Protein AF-W3X8V0-F1 (afdb_monomer)

pLDDT: mean 71.29, std 12.39, range [31.77, 88.12]

Foldseek 3Di:
DDDLQDPVPQPLDQPPDQFLVVLLVNQLSCCCRHVVDDSVVSNVQSVLDDSGTSVCLQVPDLVNQCVSRNVVVSVVSNVVSVVSVVVVVVVVVCVCCVVVVVVVVVVVVVLVVCCVVVVDDPPVSVVVVVVVVVVVVVVVVVVVVVVD

Sequence (148 aa):
MTLPIFNLNAPRRLPQQPNPNAVRDYIRQTLITRLDTTSTFADEVAAKWPVRRSYELYAASSENLGKVFGQELGPVLHRIVQDDIREDWWNSYDALLRSGFLAISVTLSIYFFVCACRGSTLREARCAFIGAIAWADSLAERQEKQRS

Structure (mmCIF, N/CA/C/O backbone):
data_AF-W3X8V0-F1
#
_entry.id   AF-W3X8V0-F1
#
loop_
_atom_site.group_PDB
_atom_site.id
_atom_site.type_symbol
_atom_site.label_atom_id
_atom_site.label_alt_id
_atom_site.label_comp_id
_atom_site.label_asym_id
_atom_site.label_entity_id
_atom_site.label_seq_id
_atom_site.pdbx_PDB_ins_code
_atom_site.Cartn_x
_atom_site.Cartn_y
_atom_site.Cartn_z
_atom_site.occupancy
_atom_site.B_iso_or_equiv
_atom_site.auth_seq_id
_atom_site.auth_comp_id
_atom_site.auth_asym_id
_atom_site.auth_atom_id
_atom_site.pdbx_PDB_model_num
ATOM 1 N N . MET A 1 1 ? -4.754 28.715 3.677 1.00 31.77 1 MET A N 1
ATOM 2 C CA . MET A 1 1 ? -5.558 27.504 3.947 1.00 31.77 1 MET A CA 1
ATOM 3 C C . MET A 1 1 ? -4.791 26.304 3.420 1.00 31.77 1 MET A C 1
ATOM 5 O O . MET A 1 1 ? -4.839 26.021 2.233 1.00 31.77 1 MET A O 1
ATOM 9 N N . THR A 1 2 ? -3.990 25.676 4.274 1.00 32.81 2 THR A N 1
ATOM 10 C CA . THR A 1 2 ? -3.195 24.483 3.959 1.00 32.81 2 THR A CA 1
ATOM 11 C C . THR A 1 2 ? -3.997 23.256 4.377 1.00 32.81 2 THR A C 1
ATOM 13 O O . THR A 1 2 ? -4.251 23.065 5.562 1.00 32.81 2 THR A O 1
ATOM 16 N N . LEU A 1 3 ? -4.455 22.470 3.405 1.00 36.50 3 LEU A N 1
ATOM 17 C CA . LEU A 1 3 ? -5.182 21.221 3.637 1.00 36.50 3 LEU A CA 1
ATOM 18 C C . LEU A 1 3 ? -4.239 20.193 4.301 1.00 36.50 3 LEU A C 1
ATOM 20 O O . LEU A 1 3 ? -3.216 19.864 3.698 1.00 36.50 3 LEU A O 1
ATOM 24 N N 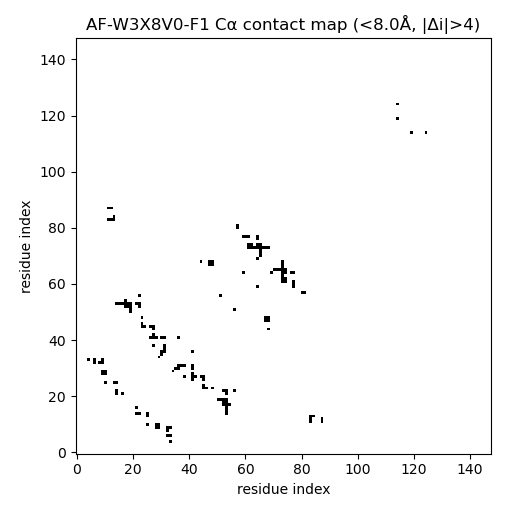. PRO A 1 4 ? -4.546 19.655 5.496 1.00 40.72 4 PRO A N 1
ATOM 25 C CA . PRO A 1 4 ? -3.681 18.709 6.202 1.00 40.72 4 PRO A CA 1
ATOM 26 C C . PRO A 1 4 ? -3.959 17.259 5.763 1.00 40.72 4 PRO A C 1
ATOM 28 O O . PRO A 1 4 ? -4.160 16.386 6.594 1.00 40.72 4 PRO A O 1
ATOM 31 N N . ILE A 1 5 ? -4.054 16.986 4.457 1.00 49.28 5 ILE A N 1
ATOM 32 C CA . ILE A 1 5 ? -4.554 15.678 3.975 1.00 49.28 5 ILE A CA 1
ATOM 33 C C . ILE A 1 5 ? -3.413 14.682 3.690 1.00 49.28 5 ILE A C 1
ATOM 35 O O . ILE A 1 5 ? -3.619 13.469 3.701 1.00 49.28 5 ILE A O 1
ATOM 39 N N . PHE A 1 6 ? -2.175 15.153 3.531 1.00 45.22 6 PHE A N 1
ATOM 40 C CA . PHE A 1 6 ? -1.036 14.297 3.190 1.00 45.22 6 PHE A CA 1
ATOM 41 C C . PHE A 1 6 ? 0.048 14.366 4.262 1.00 45.22 6 PHE A C 1
ATOM 43 O O . PHE A 1 6 ? 1.038 15.086 4.138 1.00 45.22 6 PHE A O 1
ATOM 50 N N . ASN A 1 7 ? -0.134 13.593 5.332 1.00 41.66 7 ASN A N 1
ATOM 51 C CA . ASN A 1 7 ? 0.962 13.286 6.240 1.00 41.66 7 ASN A CA 1
ATOM 52 C C . ASN A 1 7 ? 1.952 12.352 5.518 1.00 41.66 7 ASN A C 1
ATOM 54 O O . ASN A 1 7 ? 1.704 11.160 5.351 1.00 41.66 7 ASN A O 1
ATOM 58 N N . LEU A 1 8 ? 3.077 12.911 5.067 1.00 44.28 8 LEU A N 1
ATOM 59 C CA . LEU A 1 8 ? 4.134 12.218 4.320 1.00 44.28 8 LEU A CA 1
ATOM 60 C C . LEU A 1 8 ? 4.829 11.098 5.132 1.00 44.28 8 LEU A C 1
ATOM 62 O O . LEU A 1 8 ? 5.591 10.338 4.534 1.00 44.28 8 LEU A O 1
ATOM 66 N N . ASN A 1 9 ? 4.569 10.977 6.440 1.00 39.38 9 ASN A N 1
ATOM 67 C CA . ASN A 1 9 ? 5.116 9.940 7.328 1.00 39.38 9 ASN A CA 1
ATOM 68 C C . ASN A 1 9 ? 4.209 8.710 7.519 1.00 39.38 9 ASN A C 1
ATOM 70 O O . ASN A 1 9 ? 4.598 7.786 8.230 1.00 39.38 9 ASN A O 1
ATOM 74 N N . ALA A 1 10 ? 3.018 8.668 6.912 1.00 48.22 10 ALA A N 1
ATOM 75 C CA . ALA A 1 10 ? 2.215 7.446 6.908 1.00 48.22 10 ALA A CA 1
ATOM 76 C C . ALA A 1 10 ? 2.954 6.330 6.136 1.00 48.22 10 ALA A C 1
ATOM 78 O O . ALA A 1 10 ? 3.640 6.639 5.153 1.00 48.22 10 ALA A O 1
ATOM 79 N N . PRO A 1 11 ? 2.847 5.048 6.537 1.00 52.09 11 PRO A N 1
ATOM 80 C CA . PRO A 1 11 ? 3.387 3.928 5.770 1.00 52.09 11 PRO A CA 1
ATOM 81 C C . PRO A 1 11 ? 2.694 3.869 4.405 1.00 52.09 11 PRO A C 1
ATOM 83 O O . PRO A 1 11 ? 1.665 3.232 4.236 1.00 52.09 11 PRO A O 1
ATOM 86 N N . ARG A 1 12 ? 3.276 4.546 3.411 1.00 56.94 12 ARG A N 1
ATOM 87 C CA . ARG A 1 12 ? 2.737 4.664 2.042 1.00 56.94 12 ARG A C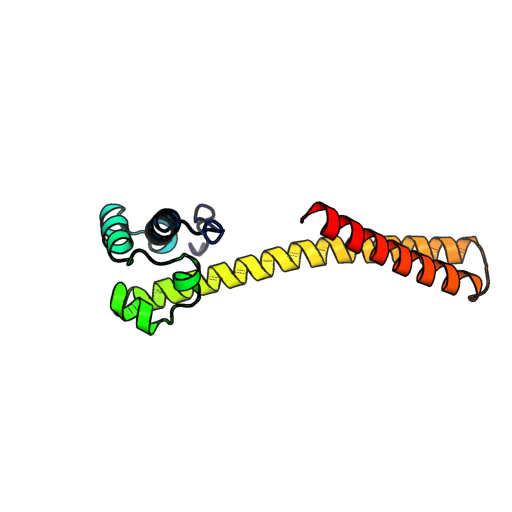A 1
ATOM 88 C C . ARG A 1 12 ? 2.777 3.368 1.245 1.00 56.94 12 ARG A C 1
ATOM 90 O O . ARG A 1 12 ? 2.466 3.378 0.068 1.00 56.94 12 ARG A O 1
ATOM 97 N N . ARG A 1 13 ? 3.251 2.283 1.847 1.00 58.19 13 ARG A N 1
ATOM 98 C CA . ARG A 1 13 ? 3.352 0.986 1.198 1.00 58.19 13 ARG A CA 1
ATOM 99 C C . ARG A 1 13 ? 2.580 -0.012 2.016 1.00 58.19 13 ARG A C 1
ATOM 101 O O . ARG A 1 13 ? 2.875 -0.224 3.193 1.00 58.19 13 ARG A O 1
ATOM 108 N N . LEU A 1 14 ? 1.640 -0.650 1.340 1.00 63.53 14 LEU A N 1
ATOM 109 C CA . LEU A 1 14 ? 0.936 -1.811 1.849 1.00 63.53 14 LEU A CA 1
ATOM 110 C C . LEU A 1 14 ? 1.972 -2.831 2.355 1.00 63.53 14 LEU A C 1
ATOM 112 O O . LEU A 1 14 ? 2.982 -3.058 1.672 1.00 63.53 14 LEU A O 1
ATOM 116 N N . PRO A 1 15 ? 1.779 -3.446 3.538 1.00 59.12 15 PRO A N 1
ATOM 117 C CA . PRO A 1 15 ? 2.697 -4.460 4.029 1.00 59.12 15 PRO A CA 1
ATOM 118 C C . PRO A 1 15 ? 2.798 -5.602 3.010 1.00 59.12 15 PRO A C 1
ATOM 120 O O . PRO A 1 15 ? 1.869 -6.390 2.822 1.00 59.12 15 PRO A O 1
ATOM 123 N N . GLN A 1 16 ? 3.949 -5.668 2.335 1.00 58.41 16 GLN A N 1
ATOM 124 C CA . GLN A 1 16 ? 4.251 -6.697 1.334 1.00 58.41 16 GLN A CA 1
ATOM 125 C C . GLN A 1 16 ? 4.583 -8.045 1.974 1.00 58.41 16 GLN A C 1
ATOM 127 O O . GLN A 1 16 ? 4.518 -9.089 1.330 1.00 58.41 16 GLN A O 1
ATOM 132 N N . GLN A 1 17 ? 4.923 -8.032 3.262 1.00 60.75 17 GLN A N 1
ATOM 133 C CA . GLN A 1 17 ? 5.170 -9.246 4.016 1.00 60.75 17 GLN A CA 1
ATOM 134 C C . GLN A 1 17 ? 3.838 -9.848 4.488 1.00 60.75 17 GLN A C 1
ATOM 136 O O . GLN A 1 17 ? 3.009 -9.130 5.052 1.00 60.75 17 GLN A O 1
ATOM 141 N N . PRO A 1 18 ? 3.633 -11.169 4.342 1.00 59.62 18 PRO A N 1
ATOM 142 C CA . PRO A 1 18 ? 2.423 -11.866 4.787 1.00 59.62 18 PRO A CA 1
ATOM 143 C C . PRO A 1 18 ? 2.349 -12.025 6.320 1.00 59.62 18 PRO A C 1
ATOM 145 O O . PRO A 1 18 ? 1.744 -12.972 6.819 1.00 59.62 18 PRO A O 1
ATOM 148 N N . ASN A 1 19 ? 2.979 -11.125 7.079 1.00 67.69 19 ASN A N 1
ATOM 149 C CA . ASN A 1 19 ? 3.062 -11.198 8.529 1.00 67.69 19 ASN A CA 1
ATOM 150 C C . ASN A 1 19 ? 1.839 -10.511 9.170 1.00 67.69 19 ASN A C 1
ATOM 152 O O . ASN A 1 19 ? 1.633 -9.317 8.945 1.00 67.69 19 ASN A O 1
ATOM 156 N N . PRO A 1 20 ? 1.054 -11.211 10.007 1.00 71.12 20 PRO A N 1
ATOM 157 C CA . PRO A 1 20 ? -0.076 -10.619 10.721 1.00 71.12 20 PRO A CA 1
ATOM 158 C C . PRO A 1 20 ? 0.301 -9.421 11.601 1.00 71.12 20 PRO A C 1
ATOM 160 O O . PRO A 1 20 ? -0.499 -8.500 11.758 1.00 71.12 20 PRO A O 1
ATOM 163 N N . ASN A 1 21 ? 1.521 -9.399 12.147 1.00 76.62 21 ASN A N 1
ATOM 164 C CA . ASN A 1 21 ? 1.997 -8.276 12.957 1.00 76.62 21 ASN A CA 1
ATOM 165 C C . ASN A 1 21 ? 2.205 -7.019 12.105 1.00 76.62 21 ASN A C 1
ATOM 167 O O . ASN A 1 21 ? 1.821 -5.934 12.525 1.00 76.62 21 ASN A O 1
ATOM 171 N N . ALA A 1 22 ? 2.677 -7.176 10.865 1.00 73.94 22 ALA A N 1
ATOM 172 C CA . ALA A 1 22 ? 2.856 -6.052 9.947 1.00 73.94 22 ALA A CA 1
ATOM 173 C C . ALA A 1 22 ? 1.520 -5.378 9.588 1.00 73.94 22 ALA A C 1
ATOM 175 O O . ALA A 1 22 ? 1.473 -4.172 9.365 1.00 73.94 22 ALA A O 1
ATOM 176 N N . VAL A 1 23 ? 0.421 -6.139 9.568 1.00 77.56 23 VAL A N 1
ATOM 177 C CA . VAL A 1 23 ? -0.927 -5.598 9.334 1.00 77.56 23 VAL A CA 1
ATOM 178 C C . VAL A 1 23 ? -1.394 -4.755 10.518 1.00 77.56 23 VAL A C 1
ATOM 180 O O . VAL A 1 23 ? -1.965 -3.685 10.329 1.00 77.56 23 VAL A O 1
ATOM 183 N N . ARG A 1 24 ? -1.125 -5.213 11.745 1.00 80.94 24 ARG A N 1
ATOM 184 C CA . ARG A 1 24 ? -1.460 -4.476 12.971 1.00 80.94 24 ARG A CA 1
ATOM 185 C C . ARG A 1 24 ? -0.652 -3.194 13.091 1.00 80.94 24 ARG A C 1
ATOM 187 O O . ARG A 1 24 ? -1.226 -2.151 13.388 1.00 80.94 24 ARG A O 1
ATOM 194 N N . ASP A 1 25 ? 0.639 -3.265 12.785 1.00 81.81 25 ASP A N 1
ATOM 195 C CA . ASP A 1 25 ? 1.519 -2.099 12.759 1.00 81.81 25 ASP A CA 1
ATOM 196 C C . ASP A 1 25 ? 1.066 -1.087 11.702 1.00 81.81 25 ASP A C 1
ATOM 198 O O . ASP A 1 25 ? 1.007 0.107 11.989 1.00 81.81 25 ASP A O 1
ATOM 202 N N . TYR A 1 26 ? 0.664 -1.558 10.516 1.00 79.44 26 TYR A N 1
ATOM 203 C CA . TYR A 1 26 ? 0.084 -0.706 9.478 1.00 79.44 26 TYR A CA 1
ATOM 204 C C . TYR A 1 26 ? -1.210 -0.034 9.957 1.00 79.44 26 TYR A C 1
ATOM 206 O O . TYR A 1 26 ? -1.317 1.184 9.880 1.00 79.44 26 TYR A O 1
ATOM 214 N N . ILE A 1 27 ? -2.165 -0.782 10.524 1.00 82.06 27 ILE A N 1
ATOM 215 C CA . ILE A 1 27 ? -3.423 -0.215 11.045 1.00 82.06 27 ILE A CA 1
ATOM 216 C C . ILE A 1 27 ? -3.138 0.834 12.127 1.00 82.06 27 ILE A C 1
ATOM 218 O O . ILE A 1 27 ? -3.688 1.935 12.074 1.00 82.06 27 ILE A O 1
ATOM 222 N N . ARG A 1 28 ? -2.243 0.525 13.074 1.00 82.44 28 ARG A N 1
ATOM 223 C CA . ARG A 1 28 ? -1.828 1.441 14.142 1.00 82.44 28 ARG A CA 1
ATOM 224 C C . ARG 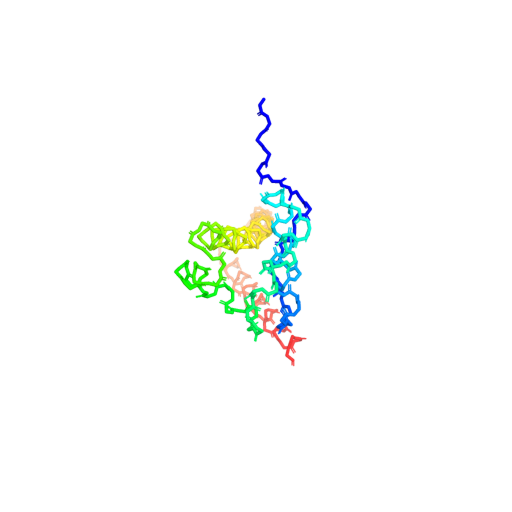A 1 28 ? -1.240 2.726 13.565 1.00 82.44 28 ARG A C 1
ATOM 226 O O . ARG A 1 28 ? -1.654 3.820 13.941 1.00 82.44 28 ARG A O 1
ATOM 233 N N . GLN A 1 29 ? -0.283 2.601 12.651 1.00 80.50 29 GLN A N 1
ATOM 234 C CA . GLN A 1 29 ? 0.357 3.750 12.021 1.00 80.50 29 GLN A CA 1
ATOM 235 C C . GLN A 1 29 ? -0.641 4.568 11.204 1.00 80.50 29 GLN A C 1
ATOM 237 O O . GLN A 1 29 ? -0.620 5.791 11.292 1.00 80.50 29 GLN A O 1
ATOM 242 N N . THR A 1 30 ? -1.555 3.935 10.474 1.00 79.06 30 THR A N 1
ATOM 243 C CA . THR A 1 30 ? -2.600 4.624 9.709 1.00 79.06 30 THR A CA 1
ATOM 244 C C . THR A 1 30 ? -3.556 5.396 10.621 1.00 79.06 30 THR A C 1
ATOM 246 O O . THR A 1 30 ? -3.852 6.558 10.355 1.00 79.06 30 THR A O 1
ATOM 249 N N . LEU A 1 31 ? -3.977 4.813 11.745 1.00 79.38 31 LEU A N 1
ATOM 250 C CA . LEU A 1 31 ? -4.831 5.482 12.735 1.00 79.38 31 LEU A CA 1
ATOM 251 C C . LEU A 1 31 ? -4.144 6.681 13.398 1.00 79.38 31 LEU A C 1
ATOM 253 O O . LEU A 1 31 ? -4.772 7.723 13.590 1.00 79.38 31 LEU A O 1
ATOM 257 N N . ILE A 1 32 ? -2.860 6.556 13.728 1.00 80.38 32 ILE A N 1
ATOM 258 C CA . ILE A 1 32 ? -2.087 7.651 14.329 1.00 80.38 32 ILE A CA 1
ATOM 259 C C . ILE A 1 32 ? -1.831 8.753 13.295 1.00 80.38 32 ILE A C 1
ATOM 261 O O . ILE A 1 32 ? -1.985 9.930 13.588 1.00 80.38 32 ILE A O 1
ATOM 265 N N . THR A 1 33 ? -1.452 8.394 12.068 1.00 76.81 33 THR A N 1
ATOM 266 C CA . THR A 1 33 ? -0.980 9.374 11.075 1.00 76.81 33 THR A CA 1
ATOM 267 C C . THR A 1 33 ? -2.089 10.043 10.271 1.00 76.81 33 THR A C 1
ATOM 269 O O . THR A 1 33 ? -1.918 11.201 9.887 1.00 76.81 33 THR A O 1
ATOM 272 N N . ARG A 1 34 ? -3.193 9.336 9.986 1.00 72.81 34 ARG A N 1
ATOM 273 C CA . ARG A 1 34 ? -4.305 9.830 9.150 1.00 72.81 34 ARG A CA 1
ATOM 274 C C . ARG A 1 34 ? -5.526 10.252 9.964 1.00 72.81 34 ARG A C 1
ATOM 276 O O . ARG A 1 34 ? -6.225 11.160 9.531 1.00 72.81 34 ARG A O 1
ATOM 283 N N . LEU A 1 35 ? -5.790 9.607 11.105 1.00 74.62 35 LEU A N 1
ATOM 284 C CA . LEU A 1 35 ? -6.926 9.947 11.974 1.00 74.62 35 LEU A CA 1
ATOM 285 C C . LEU A 1 35 ? -6.527 10.755 13.225 1.00 74.62 35 LEU A C 1
ATOM 287 O O . LEU A 1 35 ? -7.410 11.102 14.002 1.00 74.62 35 LEU A O 1
ATOM 291 N N . ASP A 1 36 ? -5.234 11.051 13.420 1.00 74.00 36 ASP A N 1
ATOM 292 C CA . ASP A 1 36 ? -4.689 11.799 14.573 1.00 74.00 36 ASP A CA 1
ATOM 293 C C . ASP A 1 36 ? -5.168 11.248 15.933 1.00 74.00 36 ASP A C 1
ATOM 295 O O . ASP A 1 36 ? -5.475 11.968 16.884 1.00 74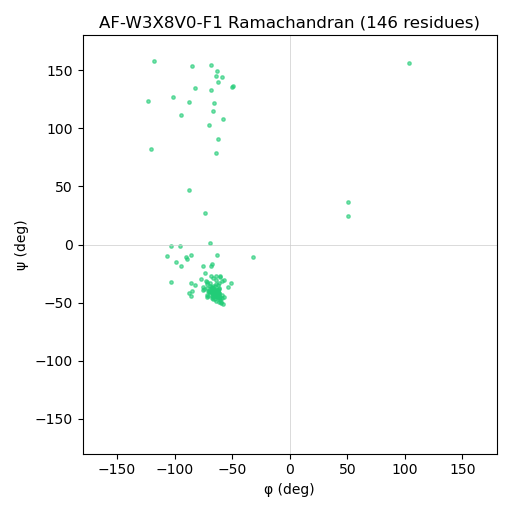.00 36 ASP A O 1
ATOM 299 N N . THR A 1 37 ? -5.301 9.921 16.005 1.00 75.06 37 THR A N 1
ATOM 300 C CA . THR A 1 37 ? -5.778 9.225 17.206 1.00 75.06 37 THR A CA 1
ATOM 301 C C . THR A 1 37 ? -4.656 8.959 18.207 1.00 75.06 37 THR A C 1
ATOM 303 O O . THR A 1 37 ? -3.483 8.812 17.857 1.00 75.06 37 THR A O 1
ATOM 306 N N . THR A 1 38 ? -5.019 8.843 19.487 1.00 81.38 38 THR A N 1
ATOM 307 C CA . THR A 1 38 ? -4.087 8.465 20.555 1.00 81.38 38 THR A CA 1
ATOM 308 C C . THR A 1 38 ? -3.524 7.061 20.318 1.00 81.38 38 THR A C 1
ATOM 310 O O . THR A 1 38 ? -4.256 6.145 19.941 1.00 81.38 38 THR A O 1
ATOM 313 N N . SER A 1 39 ? -2.229 6.859 20.590 1.00 76.00 39 SER A N 1
ATOM 314 C CA . SER A 1 39 ? -1.563 5.576 20.315 1.00 76.00 39 SER A CA 1
ATOM 315 C C . SER A 1 39 ? -2.176 4.389 21.072 1.00 76.00 39 SER A C 1
ATOM 317 O O . SER A 1 39 ? -2.145 3.276 20.557 1.00 76.00 39 SER A O 1
ATOM 319 N N . THR A 1 40 ? -2.780 4.632 22.240 1.00 79.12 40 THR A N 1
ATOM 320 C CA . THR A 1 40 ? -3.505 3.631 23.037 1.00 79.12 40 THR A CA 1
ATOM 321 C C . THR A 1 40 ? -4.770 3.146 22.333 1.00 79.12 40 THR A C 1
ATOM 323 O O . THR A 1 40 ? -4.992 1.945 22.226 1.00 79.12 40 THR A O 1
ATOM 326 N N . PHE A 1 41 ? -5.557 4.064 21.770 1.00 80.00 41 PHE A N 1
ATOM 327 C CA . PHE A 1 41 ? -6.730 3.723 20.967 1.00 80.00 41 PHE A CA 1
ATOM 328 C C . PHE A 1 41 ? -6.330 2.980 19.687 1.00 80.00 41 PHE A C 1
ATOM 330 O O . PHE A 1 41 ? -6.950 1.984 19.322 1.00 80.00 41 PHE A O 1
ATOM 337 N N . ALA A 1 42 ? -5.256 3.421 19.028 1.00 80.00 42 ALA A N 1
ATOM 338 C CA . ALA A 1 42 ? -4.740 2.756 17.837 1.00 80.00 42 ALA A CA 1
ATOM 339 C C . ALA A 1 42 ? -4.289 1.308 18.119 1.00 80.00 42 ALA A C 1
ATOM 341 O O . ALA A 1 42 ? -4.549 0.428 17.299 1.00 80.00 42 ALA A O 1
ATOM 342 N N . ASP A 1 43 ? -3.677 1.046 19.279 1.00 82.19 43 ASP A N 1
ATOM 343 C CA . ASP A 1 43 ? -3.286 -0.303 19.710 1.00 82.19 43 ASP A CA 1
ATOM 344 C C . ASP A 1 43 ? -4.497 -1.194 20.010 1.00 82.19 43 ASP A C 1
ATOM 346 O O . ASP A 1 43 ? -4.549 -2.340 19.559 1.00 82.19 43 ASP A O 1
ATOM 350 N N . GLU A 1 44 ? -5.507 -0.672 20.711 1.00 84.06 44 GLU A N 1
ATOM 351 C CA . GLU A 1 44 ? -6.749 -1.404 20.984 1.00 84.06 44 GLU A CA 1
ATOM 352 C C . GLU A 1 44 ? -7.495 -1.767 19.698 1.00 84.06 44 GLU A C 1
ATOM 354 O O . GLU A 1 44 ? -8.005 -2.879 19.548 1.00 84.06 44 GLU A O 1
ATOM 359 N N . VAL A 1 45 ? -7.548 -0.837 18.746 1.00 81.00 45 VAL A N 1
ATOM 360 C CA . VAL A 1 45 ? -8.165 -1.062 17.440 1.00 81.00 45 VAL A CA 1
ATOM 361 C C . VAL A 1 45 ? -7.353 -2.071 16.632 1.00 81.00 45 VAL A C 1
ATOM 363 O O . VAL A 1 45 ? -7.930 -3.020 16.108 1.00 81.00 45 VAL A O 1
ATOM 366 N N . ALA A 1 46 ? -6.026 -1.943 16.569 1.00 82.00 46 ALA A N 1
ATOM 367 C CA . ALA A 1 46 ? -5.174 -2.903 15.869 1.00 82.00 46 ALA A CA 1
ATOM 368 C C . ALA A 1 46 ? -5.268 -4.318 16.473 1.00 82.00 46 ALA A C 1
ATOM 370 O O . ALA A 1 46 ? -5.232 -5.309 15.741 1.00 82.00 46 ALA A O 1
ATOM 371 N N . ALA A 1 47 ? -5.463 -4.435 17.790 1.00 82.50 47 ALA A N 1
ATOM 372 C CA . ALA A 1 47 ? -5.665 -5.713 18.470 1.00 82.50 47 ALA A CA 1
ATOM 373 C C . ALA A 1 47 ? -6.987 -6.403 18.088 1.00 82.50 47 ALA A C 1
ATOM 375 O O . ALA A 1 47 ? -7.043 -7.635 18.073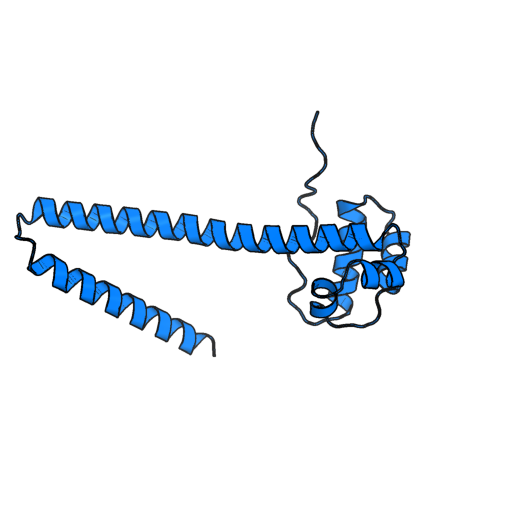 1.00 82.50 47 ALA A O 1
ATOM 376 N N . LYS A 1 48 ? -8.028 -5.637 17.720 1.00 82.75 48 LYS A N 1
ATOM 377 C CA . LYS A 1 48 ? -9.305 -6.179 17.214 1.00 82.75 48 LYS A CA 1
ATOM 378 C C . LYS A 1 48 ? -9.162 -6.851 15.853 1.00 82.75 48 LYS A C 1
ATOM 380 O O . LYS A 1 48 ? -10.044 -7.621 15.476 1.00 82.75 48 LYS A O 1
ATOM 385 N N . TRP A 1 49 ? -8.070 -6.602 15.125 1.00 79.44 49 TRP A N 1
ATOM 386 C CA . TRP A 1 49 ? -7.817 -7.302 13.875 1.00 79.44 49 TRP A CA 1
ATOM 387 C C . TRP A 1 49 ? -7.554 -8.795 14.151 1.00 79.44 49 TRP A C 1
ATOM 389 O O . TRP A 1 49 ? -6.537 -9.141 14.783 1.00 79.44 49 TRP A O 1
ATOM 399 N N . PRO A 1 50 ? -8.440 -9.699 13.684 1.00 75.31 50 PRO A N 1
ATOM 400 C CA . PRO A 1 50 ? -8.185 -11.132 13.761 1.00 75.31 50 PRO A CA 1
ATOM 401 C C . PRO A 1 50 ? -6.892 -11.445 13.003 1.00 75.31 50 PRO A C 1
ATOM 403 O O . PRO A 1 50 ? -6.608 -10.811 11.992 1.00 75.31 50 PRO A O 1
ATOM 406 N N . VAL A 1 51 ? -6.099 -12.408 13.487 1.00 66.19 51 VAL A N 1
ATOM 407 C CA . VAL A 1 51 ? -4.811 -12.816 12.889 1.00 66.19 51 VAL A CA 1
ATOM 408 C C . VAL A 1 51 ? -5.054 -13.412 11.493 1.00 66.19 51 VAL A C 1
ATOM 410 O O . VAL A 1 51 ? -5.122 -14.623 11.309 1.00 66.19 51 VAL A O 1
ATOM 413 N N . ARG A 1 52 ? -5.253 -12.537 10.510 1.00 67.00 52 ARG A N 1
ATOM 414 C CA . ARG A 1 52 ? -5.566 -12.832 9.113 1.00 67.00 52 ARG A CA 1
ATOM 415 C C . ARG A 1 52 ? -4.455 -12.298 8.220 1.00 67.00 52 ARG A C 1
ATOM 417 O O . ARG A 1 52 ? -3.683 -11.422 8.619 1.00 67.00 52 ARG A O 1
ATOM 424 N N . ARG A 1 53 ? -4.342 -12.865 7.019 1.00 68.56 53 ARG A N 1
ATOM 425 C CA . ARG A 1 53 ? -3.305 -12.480 6.052 1.00 68.56 53 ARG A CA 1
ATOM 426 C C . ARG A 1 53 ? -3.489 -11.019 5.636 1.00 68.56 53 ARG A C 1
ATOM 428 O O . ARG A 1 53 ? -4.617 -10.547 5.540 1.00 68.56 53 ARG A O 1
ATOM 435 N N . SER A 1 54 ? -2.392 -10.333 5.316 1.00 70.06 54 SER A N 1
ATOM 436 C CA . SER A 1 54 ? -2.415 -8.945 4.826 1.00 70.06 54 SER A CA 1
ATOM 437 C C . SER A 1 54 ? -3.333 -8.758 3.617 1.00 70.06 54 SER A C 1
ATOM 439 O O . SER A 1 54 ? -4.068 -7.778 3.560 1.00 70.06 54 SER A O 1
ATOM 441 N N . TYR A 1 55 ? -3.393 -9.747 2.717 1.00 70.62 55 TYR A N 1
ATOM 442 C CA . TYR A 1 55 ? -4.295 -9.720 1.561 1.00 70.62 55 TYR A CA 1
ATOM 443 C C . TYR A 1 55 ? -5.782 -9.609 1.943 1.00 70.62 55 TYR A C 1
ATOM 445 O O . TYR A 1 55 ? -6.563 -9.010 1.208 1.00 70.62 55 TYR A O 1
ATOM 453 N N . GLU A 1 56 ? -6.180 -10.158 3.093 1.00 75.94 56 GLU A N 1
ATOM 454 C CA . GLU A 1 56 ? -7.574 -10.131 3.538 1.00 75.94 56 GLU A CA 1
ATOM 455 C C . GLU A 1 56 ? -7.989 -8.746 4.019 1.00 75.94 56 GLU A C 1
ATOM 457 O O . GLU A 1 56 ? -9.169 -8.431 3.949 1.00 75.94 56 GLU A O 1
ATOM 462 N N . LEU A 1 57 ? -7.045 -7.905 4.458 1.00 76.94 57 LEU A N 1
ATOM 463 C CA . LEU A 1 57 ? -7.336 -6.504 4.760 1.00 76.94 57 LEU A CA 1
ATOM 464 C C . LEU A 1 57 ? -7.696 -5.738 3.479 1.00 76.94 57 LEU A C 1
ATOM 466 O O . LEU A 1 57 ? -8.629 -4.943 3.486 1.00 76.94 57 LEU A O 1
ATOM 470 N N . T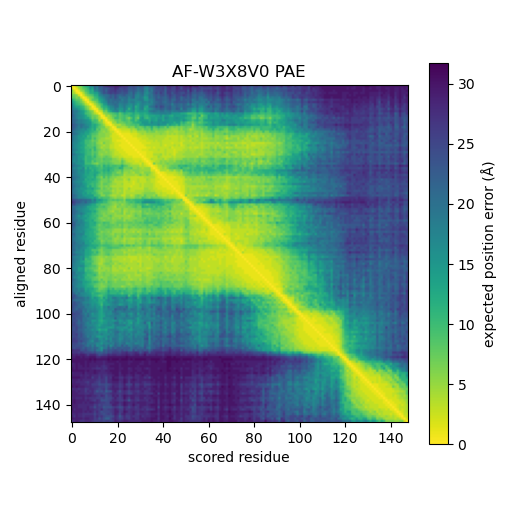YR A 1 58 ? -6.998 -6.019 2.376 1.00 75.00 58 TYR A N 1
ATOM 471 C CA . TYR A 1 58 ? -7.220 -5.357 1.084 1.00 75.00 58 TYR A CA 1
ATOM 472 C C . TYR A 1 58 ? -8.481 -5.859 0.377 1.00 75.00 58 TYR A C 1
ATOM 474 O O . TYR A 1 58 ? -9.174 -5.092 -0.285 1.00 75.00 58 TYR A O 1
ATOM 482 N N . ALA A 1 59 ? -8.769 -7.156 0.508 1.00 77.50 59 ALA A N 1
ATOM 483 C CA . ALA A 1 59 ? -9.939 -7.790 -0.090 1.00 77.50 59 ALA A CA 1
ATOM 484 C C . ALA A 1 59 ? -11.204 -7.672 0.782 1.00 77.50 59 ALA A C 1
ATOM 486 O O . ALA A 1 59 ? -12.292 -8.045 0.339 1.00 77.50 59 ALA A O 1
ATOM 487 N N . ALA A 1 60 ? -11.085 -7.195 2.027 1.00 79.19 60 ALA A N 1
ATOM 488 C CA . ALA A 1 60 ? -12.225 -7.049 2.918 1.00 79.19 60 ALA A CA 1
ATOM 489 C C . ALA A 1 60 ? -13.167 -5.944 2.434 1.00 79.19 60 ALA A C 1
ATOM 491 O O . ALA A 1 60 ? -12.758 -4.820 2.159 1.00 79.19 60 ALA A O 1
ATOM 492 N N . SER A 1 61 ? -14.464 -6.254 2.408 1.00 79.62 61 SER A N 1
ATOM 493 C CA . SER A 1 61 ? -15.496 -5.255 2.162 1.00 79.62 61 SER A CA 1
ATOM 494 C C . SER A 1 61 ? -15.596 -4.266 3.326 1.00 79.62 61 SER A C 1
ATOM 496 O O . SER A 1 61 ? -15.333 -4.605 4.485 1.00 79.62 61 SER A O 1
ATOM 498 N N . SER A 1 62 ? -16.074 -3.055 3.032 1.00 80.94 62 SER A N 1
ATOM 499 C CA . SER A 1 62 ? -16.406 -2.051 4.051 1.00 80.94 62 SER A CA 1
ATOM 500 C C . SER A 1 62 ? -17.324 -2.600 5.151 1.00 80.94 62 SER A C 1
ATOM 502 O O . SER A 1 62 ? -17.206 -2.192 6.302 1.0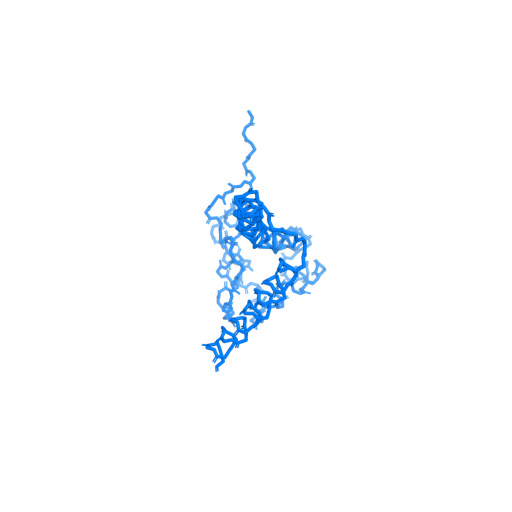0 80.94 62 SER A O 1
ATOM 504 N N . GLU A 1 63 ? -18.228 -3.526 4.823 1.00 81.12 63 GLU A N 1
ATOM 505 C CA . GLU A 1 63 ? -19.136 -4.144 5.795 1.00 81.12 63 GLU A CA 1
ATOM 506 C C . GLU A 1 63 ? -18.393 -5.087 6.753 1.00 81.12 63 GLU A C 1
ATOM 508 O O . GLU A 1 63 ? -18.633 -5.074 7.960 1.00 81.12 63 GLU A O 1
ATOM 513 N N . ASN A 1 64 ? -17.445 -5.875 6.237 1.00 82.25 64 ASN A N 1
ATOM 514 C CA . ASN A 1 64 ? -16.618 -6.756 7.060 1.00 82.25 64 ASN A CA 1
ATOM 515 C C . ASN A 1 64 ? -15.709 -5.951 7.992 1.00 82.25 64 ASN A C 1
ATOM 517 O O . ASN A 1 64 ? -15.592 -6.281 9.171 1.00 82.25 64 ASN A O 1
ATOM 521 N N . LEU A 1 65 ? -15.125 -4.861 7.494 1.00 81.25 65 LEU A N 1
ATOM 522 C CA . LEU A 1 65 ? -14.347 -3.941 8.323 1.00 81.25 65 LEU A CA 1
ATOM 523 C C . LEU A 1 65 ? -15.232 -3.217 9.346 1.00 81.25 65 LEU A C 1
ATOM 525 O O . LEU A 1 65 ? -14.814 -3.040 10.487 1.00 81.25 65 LEU A O 1
ATOM 529 N N . GLY A 1 66 ? -16.477 -2.890 8.989 1.00 82.44 66 GLY A N 1
ATOM 530 C CA . GLY A 1 66 ? -17.477 -2.347 9.912 1.00 82.44 66 GLY A CA 1
ATOM 531 C C . GLY A 1 66 ? -17.828 -3.298 11.059 1.00 82.44 66 GLY A C 1
ATOM 532 O O . GLY A 1 66 ? -17.980 -2.861 12.197 1.00 82.44 66 GLY A O 1
ATOM 533 N N . LYS A 1 67 ? -17.890 -4.611 10.800 1.00 83.94 67 LYS A N 1
ATOM 534 C CA . LYS A 1 67 ? -18.125 -5.632 11.839 1.00 83.94 67 LYS A CA 1
ATOM 535 C C . LYS A 1 67 ? -16.942 -5.790 12.800 1.00 83.94 67 LYS A C 1
ATOM 537 O O . LYS A 1 67 ? -17.160 -6.084 13.970 1.00 83.94 67 LYS A O 1
ATOM 542 N N . VAL A 1 68 ? -15.710 -5.601 12.323 1.00 83.12 68 VAL A N 1
ATOM 543 C CA . VAL A 1 68 ? -14.486 -5.776 13.131 1.00 83.12 68 VAL A CA 1
ATOM 544 C C . VAL A 1 68 ? -14.130 -4.511 13.916 1.00 83.12 68 VAL A C 1
ATOM 546 O O . VAL A 1 68 ? -13.791 -4.584 15.096 1.00 83.12 68 VAL A O 1
ATOM 549 N N . PHE A 1 69 ? -14.214 -3.347 13.275 1.00 81.81 69 PHE A N 1
ATOM 550 C CA . PHE A 1 69 ? -13.733 -2.080 13.830 1.00 81.81 69 PHE A CA 1
ATOM 551 C C . PHE A 1 69 ? -14.849 -1.131 14.282 1.00 81.81 69 PHE A C 1
ATOM 553 O O . PHE A 1 69 ? -14.573 -0.146 14.964 1.00 81.81 69 PHE A O 1
ATOM 560 N N . GLY A 1 70 ? -16.104 -1.438 13.950 1.00 84.62 70 GLY A N 1
ATOM 561 C CA . GLY A 1 70 ? -17.270 -0.601 14.219 1.00 84.62 70 GLY A CA 1
ATOM 562 C C . GLY A 1 70 ? -17.768 0.132 12.971 1.00 84.62 70 GLY A C 1
ATOM 563 O O . GLY A 1 70 ? -17.020 0.367 12.022 1.00 84.62 70 GLY A O 1
ATOM 564 N N . GLN A 1 71 ? -19.051 0.504 12.988 1.00 82.44 71 GLN A N 1
ATOM 565 C CA . GLN A 1 71 ? -19.755 1.130 11.858 1.00 82.44 71 GLN A CA 1
ATOM 566 C C . GLN A 1 71 ? -19.150 2.474 11.425 1.00 82.44 71 GLN A C 1
ATOM 568 O O . GLN A 1 71 ? -19.246 2.828 10.256 1.00 82.44 71 GLN A O 1
ATOM 573 N N . GLU A 1 72 ? -18.496 3.202 12.332 1.00 79.94 72 GLU A N 1
ATOM 574 C CA . GLU A 1 72 ? -17.866 4.485 12.001 1.00 79.94 72 GLU A CA 1
ATOM 575 C C . GLU A 1 72 ? -16.428 4.323 11.494 1.00 79.94 72 GLU A C 1
ATOM 577 O O . GLU A 1 72 ? -16.034 4.950 10.512 1.00 79.94 72 GLU A O 1
ATOM 582 N N . LEU A 1 73 ? -15.643 3.440 12.120 1.00 80.00 73 LEU A N 1
ATOM 583 C CA . LEU A 1 73 ? -14.220 3.286 11.809 1.00 80.00 73 LEU A CA 1
ATOM 584 C C . LEU A 1 73 ? -13.973 2.388 10.587 1.00 80.00 73 LEU A C 1
ATOM 586 O O . LEU A 1 73 ? -13.053 2.631 9.809 1.00 80.00 73 LEU A O 1
ATOM 590 N N . GLY A 1 74 ? -14.796 1.354 10.402 1.00 82.75 74 GLY A N 1
ATOM 591 C CA . GLY A 1 74 ? -14.638 0.370 9.330 1.00 82.75 74 GLY A CA 1
ATOM 592 C C . GLY A 1 74 ? -14.677 0.967 7.917 1.00 82.75 74 GLY A C 1
ATOM 593 O O . GLY A 1 74 ? -13.753 0.711 7.142 1.00 82.75 74 GLY A O 1
ATOM 594 N N . PRO A 1 75 ? -15.685 1.791 7.566 1.00 81.81 75 PRO A N 1
ATOM 595 C CA . PRO A 1 75 ? -15.761 2.437 6.254 1.00 81.81 75 PRO A CA 1
ATOM 596 C C . PRO A 1 75 ? -14.625 3.430 6.000 1.00 81.81 75 PRO A C 1
ATOM 598 O O . PRO A 1 75 ? -14.122 3.523 4.879 1.00 81.81 75 PRO A O 1
ATOM 601 N N . VAL A 1 76 ? -14.190 4.150 7.039 1.00 83.94 76 VAL A N 1
ATOM 602 C CA . VAL A 1 76 ? -13.070 5.097 6.943 1.00 83.94 76 VAL A CA 1
ATOM 603 C C . VAL A 1 76 ? -11.770 4.348 6.674 1.00 83.94 76 VAL A C 1
ATOM 605 O O . VAL A 1 76 ? -11.043 4.700 5.747 1.00 83.94 76 VAL A O 1
ATOM 608 N N . LEU A 1 77 ? -11.511 3.268 7.415 1.00 82.94 77 LEU A N 1
ATOM 609 C CA . LEU A 1 77 ? -10.333 2.432 7.208 1.00 82.94 77 LEU A CA 1
ATOM 610 C C . LEU A 1 77 ? -10.340 1.789 5.814 1.00 82.94 77 LEU A C 1
ATOM 612 O O . LEU A 1 77 ? -9.319 1.802 5.134 1.00 82.94 77 LEU A O 1
ATOM 616 N N . HIS A 1 78 ? -11.496 1.298 5.355 1.00 83.94 78 HIS A N 1
ATOM 617 C CA . HIS A 1 78 ? -11.654 0.765 4.000 1.00 83.94 78 HIS A CA 1
ATOM 618 C C . HIS A 1 78 ? -11.288 1.805 2.936 1.00 83.94 78 HIS A C 1
ATOM 620 O O . HIS A 1 78 ? -10.562 1.498 1.993 1.00 83.94 78 HIS A O 1
ATOM 626 N N . ARG A 1 79 ? -11.766 3.045 3.088 1.00 84.69 79 ARG A N 1
ATOM 627 C CA . ARG A 1 79 ? -11.453 4.130 2.155 1.00 84.69 79 ARG A CA 1
ATOM 628 C C . ARG A 1 79 ? -9.958 4.438 2.124 1.00 84.69 79 ARG A C 1
ATOM 630 O O . ARG A 1 79 ? -9.405 4.523 1.038 1.00 84.69 79 ARG A O 1
ATOM 637 N N . ILE A 1 80 ? -9.313 4.533 3.285 1.00 83.44 80 ILE A N 1
ATOM 638 C CA . ILE A 1 80 ? -7.870 4.802 3.367 1.00 83.44 80 ILE A CA 1
ATOM 639 C C . ILE A 1 80 ? -7.066 3.691 2.684 1.00 83.44 80 ILE A C 1
ATOM 641 O O . ILE A 1 80 ? -6.183 3.982 1.888 1.00 83.44 80 ILE A O 1
ATOM 645 N N . VAL A 1 81 ? -7.412 2.425 2.928 1.00 82.94 81 VAL A N 1
ATOM 646 C CA . VAL A 1 81 ? -6.742 1.283 2.284 1.00 82.94 81 VAL A CA 1
ATOM 647 C C . VAL A 1 81 ? -6.906 1.324 0.760 1.00 82.94 81 VAL A C 1
ATOM 649 O O . VAL A 1 81 ? -5.951 1.071 0.030 1.00 82.94 81 VAL A O 1
ATOM 652 N N . GLN A 1 82 ? -8.098 1.657 0.259 1.00 84.25 82 GLN A N 1
ATOM 653 C CA . GLN A 1 82 ? -8.348 1.789 -1.182 1.00 84.25 82 GLN A CA 1
ATOM 654 C C . GLN A 1 82 ? -7.612 2.983 -1.801 1.00 84.25 82 GLN A C 1
ATOM 656 O O . GLN A 1 82 ? -7.129 2.884 -2.931 1.00 84.25 82 GLN A O 1
ATOM 661 N N . ASP A 1 83 ? -7.517 4.094 -1.072 1.00 82.81 83 ASP A N 1
ATOM 662 C CA . ASP A 1 83 ? -6.761 5.271 -1.492 1.00 82.81 83 ASP A CA 1
ATOM 663 C C . ASP A 1 83 ? -5.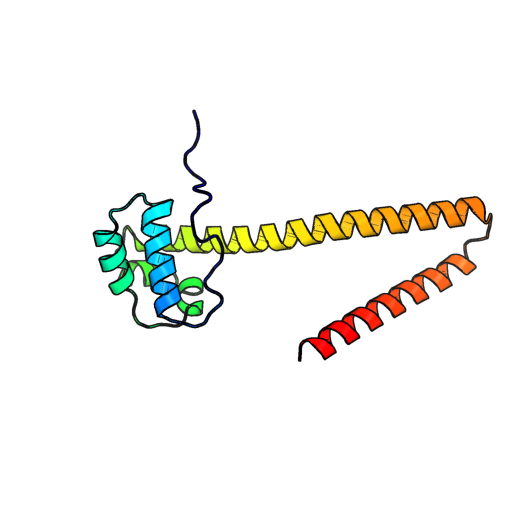257 4.944 -1.563 1.00 82.81 83 ASP A C 1
ATOM 665 O O . ASP A 1 83 ? -4.628 5.244 -2.576 1.00 82.81 83 ASP A O 1
ATOM 669 N N . ASP A 1 84 ? -4.708 4.211 -0.588 1.00 78.69 84 ASP A N 1
ATOM 670 C CA . ASP A 1 84 ? -3.310 3.757 -0.601 1.00 78.69 84 ASP A CA 1
ATOM 671 C C . ASP A 1 84 ? -3.029 2.783 -1.771 1.00 78.69 84 ASP A C 1
ATOM 673 O O . ASP A 1 84 ? -2.039 2.946 -2.484 1.00 78.69 84 ASP A O 1
ATOM 677 N N . ILE A 1 85 ? -3.922 1.818 -2.050 1.00 78.38 85 ILE A N 1
ATOM 678 C CA . ILE A 1 85 ? -3.807 0.918 -3.223 1.00 78.38 85 ILE A CA 1
ATOM 679 C C . ILE A 1 85 ? -3.797 1.723 -4.529 1.00 78.38 85 ILE A C 1
ATOM 681 O O . ILE A 1 85 ? -3.028 1.439 -5.453 1.00 78.38 85 ILE A O 1
ATOM 685 N N . ARG A 1 86 ? -4.673 2.726 -4.626 1.00 77.06 86 ARG A N 1
ATOM 686 C CA . ARG A 1 86 ? -4.781 3.588 -5.803 1.00 77.06 86 ARG A CA 1
ATOM 687 C C . ARG A 1 86 ? -3.529 4.443 -5.982 1.00 77.06 86 ARG A C 1
ATOM 689 O O . ARG A 1 86 ? -3.060 4.578 -7.109 1.00 77.06 86 ARG A O 1
ATOM 696 N N . GLU A 1 87 ? -2.993 5.009 -4.908 1.00 74.62 87 GLU A N 1
ATOM 697 C CA . GLU A 1 87 ? -1.754 5.788 -4.935 1.00 74.62 87 GLU A CA 1
ATOM 698 C C . GLU A 1 87 ? -0.544 4.923 -5.317 1.00 74.62 87 GLU A C 1
ATOM 700 O O . GLU A 1 87 ? 0.269 5.351 -6.137 1.00 74.62 87 GLU A O 1
ATOM 705 N N . ASP A 1 88 ? -0.446 3.691 -4.809 1.00 74.31 88 ASP A N 1
ATOM 706 C CA . ASP A 1 88 ? 0.601 2.737 -5.198 1.00 74.31 88 ASP A CA 1
ATOM 707 C C . ASP A 1 88 ? 0.519 2.378 -6.691 1.00 74.31 88 ASP A C 1
ATOM 709 O O . ASP A 1 88 ? 1.545 2.311 -7.385 1.00 74.31 88 ASP A O 1
ATOM 713 N N . TRP A 1 89 ? -0.699 2.205 -7.213 1.00 71.44 89 TRP A N 1
ATOM 714 C CA . TRP A 1 89 ? -0.923 1.979 -8.638 1.00 71.44 89 TRP A CA 1
ATOM 715 C C . TRP A 1 89 ? -0.490 3.187 -9.476 1.00 71.44 89 TRP A C 1
ATOM 717 O O . TRP A 1 89 ? 0.288 3.028 -10.419 1.00 71.44 89 TRP A O 1
ATOM 727 N N . TRP A 1 90 ? -0.912 4.399 -9.101 1.00 70.44 90 TRP A N 1
ATOM 728 C CA . TRP A 1 90 ? -0.533 5.630 -9.802 1.00 70.44 90 TRP A CA 1
ATOM 729 C C . TRP A 1 90 ? 0.969 5.903 -9.755 1.00 70.44 90 TRP A C 1
ATOM 731 O O . TRP A 1 90 ? 1.542 6.249 -10.782 1.00 70.44 90 TRP A O 1
ATOM 741 N N . ASN A 1 91 ? 1.627 5.702 -8.613 1.00 67.62 91 ASN A N 1
ATOM 742 C CA . ASN A 1 91 ? 3.071 5.912 -8.483 1.00 67.62 91 ASN A CA 1
ATOM 743 C C . ASN A 1 91 ? 3.881 4.907 -9.311 1.00 67.62 91 ASN A C 1
ATOM 745 O O . ASN A 1 91 ? 4.899 5.266 -9.906 1.00 67.62 91 ASN A O 1
ATOM 749 N N . SER A 1 92 ? 3.421 3.656 -9.385 1.00 65.12 92 SER A N 1
ATOM 750 C CA . SER A 1 92 ? 4.037 2.644 -10.248 1.00 65.12 92 SER A CA 1
ATOM 751 C C . SER A 1 92 ? 3.891 3.019 -11.724 1.00 65.12 92 SER A C 1
ATOM 753 O O . SER A 1 92 ? 4.834 2.862 -12.500 1.00 65.12 92 SER A O 1
ATOM 755 N N . TYR A 1 93 ? 2.730 3.557 -12.105 1.00 61.00 93 TYR A N 1
ATOM 756 C CA . TYR A 1 93 ? 2.437 3.957 -13.478 1.00 61.00 93 TYR A CA 1
ATOM 757 C C . TYR A 1 93 ? 3.146 5.257 -13.885 1.00 61.00 93 TYR A C 1
ATOM 759 O O . TYR A 1 93 ? 3.651 5.337 -14.998 1.00 61.00 93 TYR A O 1
ATOM 767 N N . ASP A 1 94 ? 3.261 6.246 -12.995 1.00 60.72 94 ASP A N 1
ATOM 768 C CA . ASP A 1 94 ? 3.971 7.505 -13.261 1.00 60.72 94 ASP A CA 1
ATOM 769 C C . ASP A 1 94 ? 5.467 7.263 -13.508 1.00 60.72 94 ASP A C 1
ATOM 771 O O . ASP A 1 94 ? 6.027 7.745 -14.493 1.00 60.72 94 ASP A O 1
ATOM 775 N N . ALA A 1 95 ? 6.108 6.417 -12.693 1.00 60.28 95 ALA A N 1
ATOM 776 C CA . ALA A 1 95 ? 7.508 6.043 -12.888 1.00 60.28 95 ALA A CA 1
ATOM 777 C C . ALA A 1 95 ? 7.741 5.311 -14.225 1.00 60.28 95 ALA A C 1
ATOM 779 O O . ALA A 1 95 ? 8.734 5.563 -14.916 1.00 60.28 95 ALA A O 1
ATOM 780 N N . LEU A 1 96 ? 6.815 4.433 -14.619 1.00 61.75 96 LEU A N 1
ATOM 781 C CA . LEU A 1 96 ? 6.868 3.687 -15.879 1.00 61.75 96 LEU A CA 1
ATOM 782 C C . LEU A 1 96 ? 6.590 4.571 -17.097 1.00 61.75 96 LEU A C 1
ATOM 784 O O . LEU A 1 96 ? 7.333 4.517 -18.074 1.00 61.75 96 LEU A O 1
ATOM 788 N N . LEU A 1 97 ? 5.565 5.419 -17.036 1.00 65.31 97 LEU A N 1
ATOM 789 C CA . LEU A 1 97 ? 5.220 6.328 -18.125 1.00 65.31 97 LEU A CA 1
ATOM 790 C C . LEU A 1 97 ? 6.302 7.386 -18.325 1.00 65.31 97 LEU A C 1
ATOM 792 O O . LEU A 1 97 ? 6.697 7.653 -19.457 1.00 65.31 97 LEU A O 1
ATOM 796 N N . ARG A 1 98 ? 6.826 7.968 -17.243 1.00 63.62 98 ARG A N 1
ATOM 797 C CA . ARG A 1 98 ? 7.825 9.036 -17.326 1.00 63.62 98 ARG A CA 1
ATOM 798 C C . ARG A 1 98 ? 9.176 8.526 -17.825 1.00 63.62 98 ARG A C 1
ATOM 800 O O . ARG A 1 98 ? 9.808 9.192 -18.643 1.00 63.62 98 ARG A O 1
ATOM 807 N N . SER A 1 99 ? 9.604 7.340 -17.389 1.00 66.50 99 SER A N 1
ATOM 808 C CA . SER A 1 99 ? 10.826 6.708 -17.908 1.00 66.50 99 SER A CA 1
ATOM 809 C C . SER A 1 99 ? 10.645 6.180 -19.336 1.00 66.50 99 SER A C 1
ATOM 811 O O . SER A 1 99 ? 11.498 6.424 -20.192 1.00 66.50 99 SER A O 1
ATOM 813 N N . GLY A 1 100 ? 9.513 5.534 -19.628 1.00 72.00 100 GLY A N 1
ATOM 814 C CA . GLY A 1 100 ? 9.204 4.988 -20.948 1.00 72.00 100 GLY A CA 1
ATOM 815 C C . GLY A 1 100 ? 9.061 6.065 -22.022 1.00 72.00 100 GLY A C 1
ATOM 816 O O . GLY A 1 100 ? 9.619 5.929 -23.108 1.00 72.00 100 GLY A O 1
ATOM 817 N N . PHE A 1 101 ? 8.389 7.177 -21.719 1.00 78.69 101 PHE A N 1
ATOM 818 C CA . PHE A 1 101 ? 8.193 8.271 -22.673 1.00 78.69 101 PHE A CA 1
ATOM 819 C C . PHE A 1 101 ? 9.507 8.970 -23.044 1.00 78.69 101 PHE A C 1
ATOM 821 O O . PHE A 1 101 ? 9.727 9.296 -24.212 1.00 78.69 101 PHE A O 1
ATOM 828 N N . LEU A 1 102 ? 10.415 9.152 -22.077 1.00 77.62 102 LEU A N 1
ATOM 829 C CA . LEU A 1 102 ? 11.750 9.693 -22.344 1.00 77.62 102 LEU A CA 1
ATOM 830 C C . LEU A 1 102 ? 12.567 8.753 -23.230 1.00 77.62 102 LEU A C 1
ATOM 832 O O . LEU A 1 102 ? 13.169 9.212 -24.199 1.00 77.62 102 LEU A O 1
ATOM 836 N N . ALA A 1 103 ? 12.546 7.450 -22.943 1.00 78.94 103 ALA A N 1
ATOM 837 C CA . ALA A 1 103 ? 13.235 6.463 -23.765 1.00 78.94 103 ALA A CA 1
ATOM 838 C C . ALA A 1 103 ? 12.697 6.461 -25.206 1.00 78.94 103 ALA A C 1
ATOM 840 O O . ALA A 1 103 ? 13.478 6.575 -26.147 1.00 78.94 103 ALA A O 1
ATOM 841 N N . ILE A 1 104 ? 11.370 6.439 -25.382 1.00 82.81 104 ILE A N 1
ATOM 842 C CA . ILE A 1 104 ? 10.724 6.469 -26.703 1.00 82.81 104 ILE A CA 1
ATOM 843 C C . ILE A 1 104 ? 11.085 7.751 -27.462 1.00 82.81 104 ILE A C 1
ATOM 845 O O . ILE A 1 104 ? 11.458 7.683 -28.633 1.00 82.81 104 ILE A O 1
ATOM 849 N N . SER A 1 105 ? 11.024 8.911 -26.804 1.00 87.94 105 SER A N 1
ATOM 850 C CA . SER A 1 105 ? 11.366 10.202 -27.413 1.00 87.94 105 SER A CA 1
ATOM 851 C C . SER A 1 105 ? 12.828 10.254 -27.869 1.00 87.94 105 SER A C 1
ATOM 853 O O . SER A 1 105 ? 13.111 10.616 -29.013 1.00 87.94 105 SER A O 1
ATOM 855 N N . VAL A 1 106 ? 13.764 9.813 -27.022 1.00 88.12 106 VAL A N 1
ATOM 856 C CA . VAL A 1 106 ? 15.196 9.763 -27.356 1.00 88.12 106 VAL A CA 1
ATOM 857 C C . VAL A 1 106 ? 15.453 8.798 -28.513 1.00 88.12 106 VAL A C 1
ATOM 859 O O . VAL A 1 106 ? 16.150 9.159 -29.462 1.00 88.12 106 VAL A O 1
ATOM 862 N N . THR A 1 107 ? 14.856 7.604 -28.496 1.00 86.19 107 THR A N 1
ATOM 863 C CA . THR A 1 107 ? 15.000 6.628 -29.584 1.00 86.19 107 THR A CA 1
ATOM 864 C C . THR A 1 107 ? 14.440 7.160 -30.901 1.00 86.19 107 THR A C 1
ATOM 866 O O . THR A 1 107 ? 15.103 7.035 -31.929 1.00 86.19 107 THR A O 1
ATOM 869 N N . LEU A 1 108 ? 13.266 7.800 -30.886 1.00 86.50 108 LEU A N 1
ATOM 870 C CA . LEU A 1 108 ? 12.681 8.420 -32.076 1.00 86.50 108 LEU A CA 1
ATOM 871 C C . LEU A 1 108 ? 13.549 9.566 -32.597 1.00 86.50 108 LEU A C 1
ATOM 873 O O . LEU A 1 108 ? 13.771 9.659 -33.800 1.00 86.50 108 LEU A O 1
ATOM 877 N N . SER A 1 109 ? 14.089 10.405 -31.714 1.00 87.50 109 SER A N 1
ATOM 878 C CA . SER A 1 109 ? 14.949 11.518 -32.116 1.00 87.50 109 SER A CA 1
ATOM 879 C C . SER A 1 109 ? 16.261 11.027 -32.735 1.00 87.50 109 SER A C 1
ATOM 881 O O . SER A 1 109 ? 16.676 11.545 -33.770 1.00 87.50 109 SER A O 1
ATOM 883 N N . ILE A 1 110 ? 16.890 9.995 -32.160 1.00 86.44 110 ILE A N 1
ATOM 884 C CA . ILE A 1 110 ? 18.083 9.351 -32.733 1.00 86.44 110 ILE A CA 1
ATOM 885 C C . ILE A 1 110 ? 17.738 8.706 -34.077 1.00 86.44 110 ILE A C 1
ATOM 887 O O . ILE A 1 110 ? 18.482 8.861 -35.042 1.00 86.44 110 ILE A O 1
ATOM 891 N N . TYR A 1 111 ? 16.596 8.024 -34.169 1.00 82.56 111 TYR A N 1
ATOM 892 C CA . TYR A 1 111 ? 16.129 7.406 -35.407 1.00 82.56 111 TYR A CA 1
ATOM 893 C C . TYR A 1 111 ? 15.935 8.437 -36.524 1.00 82.56 111 TYR A C 1
ATOM 895 O O . TYR A 1 111 ? 16.467 8.261 -37.621 1.00 82.56 111 TYR A O 1
ATOM 903 N N . PHE A 1 112 ? 15.230 9.535 -36.242 1.00 83.94 112 PHE A N 1
ATOM 904 C CA . PHE A 1 112 ? 15.027 10.620 -37.199 1.00 83.94 112 PHE A CA 1
ATOM 905 C C . PHE A 1 112 ? 16.345 11.286 -37.588 1.00 83.94 112 PHE A C 1
ATOM 907 O O . PHE A 1 112 ? 16.546 11.573 -38.765 1.00 83.94 112 PHE A O 1
ATOM 914 N N . PHE A 1 113 ? 17.262 11.475 -36.638 1.00 83.56 113 PHE A N 1
ATOM 915 C CA . PHE A 1 113 ? 18.581 12.040 -36.910 1.00 83.56 113 PHE A CA 1
ATOM 916 C C . PHE A 1 113 ? 19.412 11.130 -37.824 1.00 83.56 113 PHE A C 1
ATOM 918 O O . PHE A 1 113 ? 19.972 11.591 -38.813 1.00 83.56 113 PHE A O 1
ATOM 925 N N . VAL A 1 114 ? 19.424 9.818 -37.573 1.00 82.06 114 VAL A N 1
ATOM 926 C CA . VAL A 1 114 ? 20.095 8.839 -38.441 1.00 82.06 114 VAL A CA 1
ATOM 927 C C . VAL A 1 114 ? 19.455 8.801 -39.831 1.00 82.06 114 VAL A C 1
ATOM 929 O O . VAL A 1 114 ? 20.181 8.768 -40.825 1.00 82.06 114 VAL A O 1
ATOM 932 N N . CYS A 1 115 ? 18.124 8.854 -39.925 1.00 70.56 115 CYS A N 1
ATOM 933 C CA . CYS A 1 115 ? 17.420 8.905 -41.210 1.00 70.56 115 CYS A CA 1
ATOM 934 C C . CYS A 1 115 ? 17.729 10.197 -41.984 1.00 70.56 115 CYS A C 1
ATOM 936 O O . CYS A 1 115 ? 17.974 10.143 -43.188 1.00 70.56 115 CYS A O 1
ATOM 938 N N . ALA A 1 116 ? 17.779 11.343 -41.298 1.00 77.19 116 ALA A N 1
ATOM 939 C CA . ALA A 1 116 ? 18.116 12.634 -41.892 1.00 77.19 116 ALA A CA 1
ATOM 940 C C . ALA A 1 116 ? 19.582 12.696 -42.354 1.00 77.19 116 ALA A C 1
ATOM 942 O O . ALA A 1 116 ? 19.861 13.211 -43.433 1.00 77.19 116 ALA A O 1
ATOM 943 N N . CYS A 1 117 ? 20.515 12.128 -41.582 1.00 73.50 117 CYS A N 1
ATOM 944 C CA . CYS A 1 117 ? 21.939 12.120 -41.922 1.00 73.50 117 CYS A CA 1
ATOM 945 C C . CYS A 1 117 ? 22.317 11.086 -42.991 1.00 73.50 117 CYS A C 1
ATOM 947 O O . CYS A 1 117 ? 23.289 11.303 -43.711 1.00 73.50 117 CYS A O 1
ATOM 949 N N . ARG A 1 118 ? 21.606 9.954 -43.098 1.00 66.19 118 ARG A N 1
ATOM 950 C CA . ARG A 1 118 ? 21.961 8.893 -44.061 1.00 66.19 118 ARG A CA 1
ATOM 951 C C . ARG A 1 118 ? 21.305 9.045 -45.427 1.00 66.19 118 ARG A C 1
ATOM 953 O O . ARG A 1 118 ? 21.699 8.316 -46.332 1.00 66.19 118 ARG A O 1
ATOM 960 N N . GLY A 1 119 ? 20.332 9.947 -45.594 1.00 63.12 119 GLY A N 1
ATOM 961 C CA . GLY A 1 119 ? 19.644 10.148 -46.876 1.00 63.12 119 GLY A CA 1
ATOM 962 C C . GLY A 1 119 ? 19.114 8.845 -47.492 1.00 63.12 119 GLY A C 1
ATOM 963 O O . GLY A 1 119 ? 19.012 8.740 -48.713 1.00 63.12 119 GLY A O 1
ATOM 964 N N . SER A 1 120 ? 18.851 7.818 -46.674 1.00 57.97 120 SER A N 1
ATOM 965 C CA . SER A 1 120 ? 18.628 6.458 -47.150 1.00 57.97 120 SER A CA 1
ATOM 966 C C . SER A 1 120 ? 17.140 6.122 -47.180 1.00 57.97 120 SER A C 1
ATOM 968 O O . SER A 1 120 ? 16.391 6.283 -46.219 1.00 57.97 120 SER A O 1
ATOM 970 N N . THR A 1 121 ? 16.708 5.656 -48.348 1.00 61.69 121 THR A N 1
ATOM 971 C CA . THR A 1 121 ? 15.352 5.204 -48.659 1.00 61.69 121 THR A CA 1
ATOM 972 C C . THR A 1 121 ? 14.807 4.210 -47.626 1.00 61.69 121 THR A C 1
ATOM 974 O O . THR A 1 121 ? 15.486 3.247 -47.273 1.00 61.69 121 THR A O 1
ATOM 977 N N . LEU A 1 122 ? 13.541 4.421 -47.239 1.00 56.72 122 LEU A N 1
ATOM 978 C CA . LEU A 1 122 ? 12.632 3.742 -46.286 1.00 56.72 122 LEU A CA 1
ATOM 979 C C . LEU A 1 122 ? 12.753 2.209 -46.055 1.00 56.72 122 LEU A C 1
ATOM 981 O O . LEU A 1 122 ? 12.093 1.663 -45.171 1.00 56.72 122 LEU A O 1
ATOM 985 N N . ARG A 1 123 ? 13.526 1.483 -46.865 1.00 55.47 123 ARG A N 1
ATOM 986 C CA . ARG A 1 123 ? 13.604 0.016 -46.901 1.00 55.47 123 ARG A CA 1
ATOM 987 C C . ARG A 1 123 ? 14.574 -0.568 -45.871 1.00 55.47 123 ARG A C 1
ATOM 989 O O . ARG A 1 123 ? 14.228 -1.557 -45.234 1.00 55.47 123 ARG A O 1
ATOM 996 N N . GLU A 1 124 ? 15.731 0.056 -45.650 1.00 58.22 124 GLU A N 1
ATOM 997 C CA . GLU A 1 124 ? 16.708 -0.413 -44.646 1.00 58.22 124 GLU A CA 1
ATOM 998 C C . GLU A 1 124 ? 16.233 -0.148 -43.208 1.00 58.22 124 GLU A C 1
ATOM 1000 O O . GLU A 1 124 ? 16.471 -0.947 -42.301 1.00 58.22 124 GLU A O 1
ATOM 1005 N N . ALA A 1 125 ? 15.465 0.927 -43.008 1.00 55.72 125 ALA A N 1
ATOM 1006 C CA . ALA A 1 125 ? 14.968 1.334 -41.697 1.00 55.72 125 ALA A CA 1
ATOM 1007 C C . ALA A 1 125 ? 13.930 0.361 -41.098 1.00 55.72 125 ALA A C 1
ATOM 1009 O O . ALA A 1 125 ? 13.836 0.232 -39.877 1.00 55.72 125 ALA A O 1
ATOM 1010 N N . ARG A 1 126 ? 13.180 -0.371 -41.937 1.00 56.72 126 ARG A N 1
ATOM 1011 C CA . ARG A 1 126 ? 12.214 -1.387 -41.476 1.00 56.72 126 ARG A CA 1
ATOM 1012 C C . ARG A 1 126 ? 12.905 -2.608 -40.865 1.00 56.72 126 ARG A C 1
ATOM 1014 O O . ARG A 1 126 ? 12.403 -3.151 -39.887 1.00 56.72 126 ARG A O 1
ATOM 1021 N N . CYS A 1 127 ? 14.064 -3.010 -41.388 1.00 54.50 127 CYS A N 1
ATOM 1022 C CA . CYS A 1 127 ? 14.805 -4.164 -40.871 1.00 54.50 127 CYS A CA 1
ATOM 1023 C C . CYS A 1 127 ? 15.447 -3.874 -39.507 1.00 54.50 127 CYS A C 1
ATOM 1025 O O . CYS A 1 127 ? 15.424 -4.728 -38.623 1.00 54.50 127 CYS A O 1
ATOM 1027 N N . ALA A 1 128 ? 15.954 -2.655 -39.302 1.00 59.88 128 ALA A N 1
ATOM 1028 C CA . ALA A 1 128 ? 16.539 -2.250 -38.024 1.00 59.88 128 ALA A CA 1
ATOM 1029 C C . ALA A 1 128 ? 15.493 -2.162 -36.897 1.00 59.88 128 ALA A C 1
ATOM 1031 O O . ALA A 1 128 ? 15.768 -2.568 -35.771 1.00 59.88 128 ALA A O 1
ATOM 1032 N N . PHE A 1 129 ? 14.278 -1.691 -37.202 1.00 64.00 129 PHE A N 1
ATOM 1033 C CA . PHE A 1 129 ? 13.197 -1.599 -36.217 1.00 64.00 129 PHE A CA 1
ATOM 1034 C C . PHE A 1 129 ? 12.705 -2.982 -35.764 1.00 64.00 129 PHE A C 1
ATOM 1036 O O . PHE A 1 129 ? 12.526 -3.216 -34.572 1.00 64.00 129 PHE A O 1
ATOM 1043 N N . ILE A 1 130 ? 12.573 -3.931 -36.698 1.00 68.94 130 ILE A N 1
ATOM 1044 C CA . ILE A 1 130 ? 12.225 -5.324 -36.374 1.00 68.94 130 ILE A CA 1
ATOM 1045 C C . ILE A 1 130 ? 13.332 -5.975 -35.527 1.00 68.94 130 ILE A C 1
ATOM 1047 O O . ILE A 1 130 ? 13.031 -6.665 -34.556 1.00 68.94 130 ILE A O 1
ATOM 1051 N N . GLY A 1 131 ? 14.607 -5.703 -35.831 1.00 70.50 131 GLY A N 1
ATOM 1052 C CA . GLY A 1 131 ? 15.737 -6.191 -35.034 1.00 70.50 131 GLY A CA 1
ATOM 1053 C C . GLY A 1 131 ? 15.781 -5.619 -33.612 1.00 70.50 131 GLY A C 1
ATOM 1054 O O . GLY A 1 131 ? 16.058 -6.352 -32.666 1.00 70.50 131 GLY A O 1
ATOM 1055 N N . ALA A 1 132 ? 15.461 -4.333 -33.441 1.00 66.12 132 ALA A N 1
ATOM 1056 C CA . ALA A 1 132 ? 15.422 -3.690 -32.128 1.00 66.12 132 ALA A CA 1
ATOM 1057 C C . ALA A 1 132 ? 14.275 -4.219 -31.251 1.00 66.12 132 ALA A C 1
ATOM 1059 O O . ALA A 1 132 ? 14.475 -4.432 -30.056 1.00 66.12 132 ALA A O 1
ATOM 1060 N N . ILE A 1 133 ? 13.107 -4.490 -31.845 1.00 71.25 133 ILE A N 1
ATOM 1061 C CA . ILE A 1 133 ? 11.982 -5.123 -31.140 1.00 71.25 133 ILE A CA 1
ATOM 1062 C C . ILE A 1 133 ? 12.353 -6.547 -30.713 1.00 71.25 133 ILE A C 1
ATOM 1064 O O . ILE A 1 133 ? 12.179 -6.890 -29.549 1.00 71.25 133 ILE A O 1
ATOM 1068 N N . ALA A 1 134 ? 12.941 -7.348 -31.609 1.00 71.69 134 ALA A N 1
ATOM 1069 C CA . ALA A 1 134 ? 13.377 -8.708 -31.284 1.00 71.69 134 ALA A CA 1
ATOM 1070 C C . ALA A 1 134 ? 14.464 -8.745 -30.190 1.00 71.69 134 ALA A C 1
ATOM 1072 O O . ALA A 1 134 ? 14.489 -9.647 -29.354 1.00 71.69 134 ALA A O 1
ATOM 1073 N N . TRP A 1 135 ? 15.357 -7.752 -30.161 1.00 76.19 135 TRP A N 1
ATOM 1074 C CA . TRP A 1 135 ? 16.365 -7.631 -29.108 1.00 76.19 135 TRP A CA 1
ATOM 1075 C C . TRP A 1 135 ? 15.761 -7.224 -27.758 1.00 76.19 135 TRP A C 1
ATOM 1077 O O . TRP A 1 135 ? 16.156 -7.774 -26.730 1.00 76.19 135 TRP A O 1
ATOM 1087 N N . ALA A 1 136 ? 14.789 -6.306 -27.753 1.00 71.50 136 ALA A N 1
ATOM 1088 C CA . ALA A 1 136 ? 14.077 -5.902 -26.541 1.00 71.50 136 ALA A CA 1
ATOM 1089 C C . ALA A 1 136 ? 13.289 -7.070 -25.923 1.00 71.50 136 ALA A C 1
ATOM 1091 O O . ALA A 1 136 ? 13.318 -7.248 -24.705 1.00 71.50 136 ALA A O 1
ATOM 1092 N N . ASP A 1 137 ? 12.670 -7.902 -26.763 1.00 72.94 137 ASP A N 1
ATOM 1093 C CA . ASP A 1 137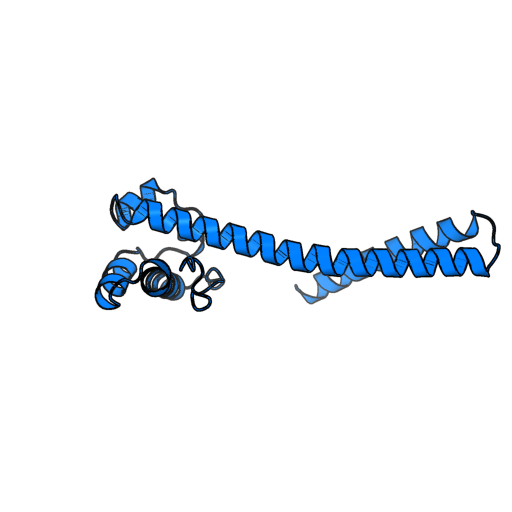 ? 11.936 -9.097 -26.334 1.00 72.94 137 ASP A CA 1
ATOM 1094 C C . ASP A 1 137 ? 12.881 -10.141 -25.706 1.00 72.94 137 ASP A C 1
ATOM 1096 O O . ASP A 1 137 ? 12.652 -10.631 -24.600 1.00 72.94 137 ASP A O 1
ATOM 1100 N N . SER A 1 138 ? 14.049 -10.370 -26.323 1.00 74.56 138 SER A N 1
ATOM 1101 C CA . SER A 1 138 ? 15.087 -11.256 -25.766 1.00 74.56 138 SER A CA 1
ATOM 1102 C C . SER A 1 138 ? 15.669 -10.754 -24.434 1.00 74.56 138 SER A C 1
ATOM 1104 O O . SER A 1 138 ? 16.145 -11.536 -23.607 1.00 74.56 138 SER A O 1
ATOM 1106 N N . LEU A 1 139 ? 15.650 -9.441 -24.204 1.00 67.88 139 LEU A N 1
ATOM 1107 C CA . LEU A 1 139 ? 16.090 -8.833 -22.951 1.00 67.88 139 LEU A CA 1
ATOM 1108 C C . LEU A 1 139 ? 15.064 -9.015 -21.833 1.00 67.88 139 LEU A C 1
ATOM 1110 O O . LEU A 1 139 ? 15.461 -9.295 -20.700 1.00 67.88 139 LEU A O 1
ATOM 1114 N N . ALA A 1 140 ? 13.774 -8.904 -22.151 1.00 69.31 140 ALA A N 1
ATOM 1115 C CA . ALA A 1 140 ? 12.690 -9.167 -21.209 1.00 69.31 140 ALA A CA 1
ATOM 1116 C C . ALA A 1 140 ? 12.725 -10.625 -20.717 1.00 69.31 140 ALA A C 1
ATOM 1118 O O . ALA A 1 140 ? 12.697 -10.875 -19.511 1.00 69.31 140 ALA A O 1
ATOM 1119 N N . GLU A 1 141 ? 12.938 -11.571 -21.634 1.00 69.69 141 GLU A N 1
ATOM 1120 C CA . GLU A 1 141 ? 13.013 -13.005 -21.332 1.00 69.69 141 GLU A CA 1
ATOM 1121 C C . GLU A 1 141 ? 14.211 -13.359 -20.421 1.00 69.69 141 GLU A C 1
ATOM 1123 O O . GLU A 1 141 ? 14.132 -14.216 -19.536 1.00 69.69 141 GLU A O 1
ATOM 1128 N N . ARG A 1 142 ? 15.338 -12.644 -20.563 1.00 66.69 142 ARG A N 1
ATOM 1129 C CA . ARG A 1 142 ? 16.509 -12.816 -19.682 1.00 66.69 142 ARG A CA 1
ATOM 1130 C C . ARG A 1 142 ? 16.296 -12.267 -18.273 1.00 66.69 142 ARG A C 1
ATOM 1132 O O . ARG A 1 142 ? 16.870 -12.813 -17.332 1.00 66.69 142 ARG A O 1
ATOM 1139 N N . GLN A 1 143 ? 15.511 -11.203 -18.121 1.00 63.34 143 GLN A N 1
ATOM 1140 C CA . GLN A 1 143 ? 15.201 -10.624 -16.810 1.00 63.34 143 GLN A CA 1
ATOM 1141 C C . GLN A 1 143 ? 14.249 -11.520 -16.010 1.00 63.34 143 GLN A C 1
ATOM 1143 O O . GLN A 1 143 ? 14.387 -11.634 -14.794 1.00 63.34 143 GLN A O 1
ATOM 1148 N N . GLU A 1 144 ? 13.335 -12.215 -16.687 1.00 64.00 144 GLU A N 1
ATOM 1149 C CA . GLU A 1 144 ? 12.432 -13.185 -16.061 1.00 64.00 144 GLU A CA 1
ATOM 1150 C C . GLU A 1 144 ? 13.187 -14.422 -15.554 1.00 64.00 144 GLU A C 1
ATOM 1152 O O . GLU A 1 144 ? 12.998 -14.850 -14.415 1.00 64.00 144 GLU A O 1
ATOM 1157 N N . LYS A 1 145 ? 14.156 -14.917 -16.333 1.00 63.69 145 LYS A N 1
ATOM 1158 C CA . LYS A 1 145 ? 14.995 -16.066 -15.953 1.00 63.69 145 LYS A CA 1
ATOM 1159 C C . LYS A 1 145 ? 15.967 -15.792 -14.796 1.00 63.69 145 LYS A C 1
ATOM 1161 O O . LYS A 1 145 ? 16.469 -16.733 -14.197 1.00 63.69 145 LYS A O 1
ATOM 1166 N N . GLN A 1 146 ? 16.258 -14.527 -14.495 1.00 56.84 146 GLN A N 1
ATOM 1167 C CA . GLN A 1 146 ? 17.079 -14.115 -13.344 1.00 56.84 146 GLN A CA 1
ATOM 1168 C C . GLN A 1 146 ? 16.249 -13.892 -12.067 1.00 56.84 146 GLN A C 1
ATOM 1170 O O . GLN A 1 146 ? 16.822 -13.739 -10.991 1.00 56.84 146 GLN A O 1
ATOM 1175 N N . ARG A 1 147 ? 14.914 -13.831 -12.181 1.00 51.06 147 ARG A N 1
ATOM 1176 C CA . ARG A 1 147 ? 13.989 -13.585 -11.063 1.00 51.06 147 ARG A CA 1
ATOM 1177 C C . ARG A 1 147 ? 13.366 -14.876 -10.502 1.00 51.06 147 ARG A C 1
ATOM 1179 O O . ARG A 1 147 ? 12.803 -14.825 -9.410 1.00 51.06 147 ARG A O 1
ATOM 1186 N N . SER A 1 148 ? 13.465 -15.993 -11.228 1.00 46.66 148 SER A N 1
ATOM 1187 C CA . SER A 1 148 ? 13.041 -17.333 -10.792 1.00 46.66 148 SER A CA 1
ATOM 1188 C C . SER A 1 148 ? 14.198 -18.152 -10.237 1.00 46.66 148 SER A C 1
ATOM 1190 O O . SER A 1 148 ? 13.881 -19.069 -9.447 1.00 46.66 148 SER A O 1
#

Organism: Pestalotiopsis fici (strain W106-1 / CGMCC3.15140) (NCBI:txid1229662)

Mean predicted aligned error: 15.68 Å

Solvent-accessible surface area (backbone atoms only — not comparable to full-atom values): 8432 Å² total; per-residue (Å²): 139,82,80,88,80,76,58,87,82,39,79,78,59,78,63,84,56,77,42,46,64,50,45,31,52,48,48,24,43,45,34,38,54,74,66,71,44,58,68,68,60,23,49,57,55,27,64,54,53,70,93,48,52,38,66,52,68,74,71,46,50,45,66,58,35,16,72,61,64,33,79,74,50,9,47,52,51,43,48,52,54,51,50,46,54,49,49,49,50,49,54,55,47,50,58,48,50,58,52,48,51,52,52,51,51,51,51,50,52,52,49,52,50,51,47,66,75,61,76,60,71,79,68,65,60,55,57,53,53,55,49,53,51,54,51,53,52,58,51,53,57,53,54,54,68,73,74,112

Radius of gyration: 24.24 Å; Cα contacts (8 Å, |Δi|>4): 91; chains: 1; bounding box: 42×45×72 Å

Secondary structure (DSSP, 8-state):
-------TTS--S---S--HHHHHHHHHHHHHHHS---HHHHHHHHHTS-S--HHHHHH--HHHHHHHH-TTHHHHHHHHHHHHHHHHHHHHHHHHHHHHHHHHHHHHHHHHHHHHHH---THHHHHHHHHHHHHHHHHHHHHHHTT-